Protein AF-A0A7H4P3P5-F1 (afdb_monomer_lite)

Radius of gyration: 12.62 Å; chains: 1; bounding box: 26×15×38 Å

Secondary structure (DSSP, 8-state):
---HHHHHHHHHTS---SSS--HHHHHHHHHHHHHHTT----PPP-------

Foldseek 3Di:
DQDPVNLVVVLVPFQPDPPPGPVVVSVVVVQVVVVVVVDDDDDDDDPPDDDD

pLDDT: mean 81.66, std 14.63, range [44.91, 95.62]

Structure (mmCIF, N/CA/C/O backbone):
data_AF-A0A7H4P3P5-F1
#
_entry.id   AF-A0A7H4P3P5-F1
#
loop_
_atom_site.group_PDB
_atom_site.id
_atom_site.type_symbol
_atom_si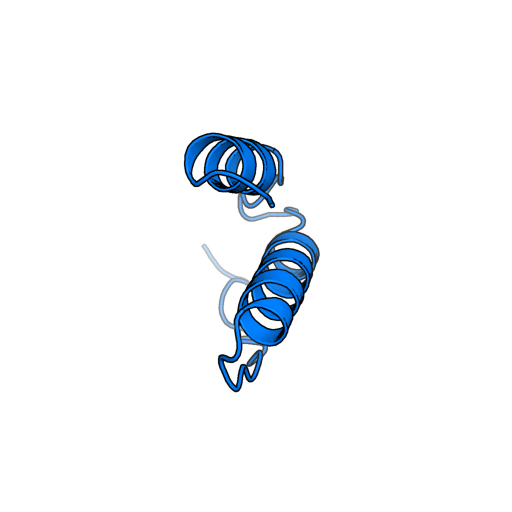te.label_atom_id
_atom_site.label_alt_id
_atom_site.label_comp_id
_atom_site.label_asym_id
_atom_site.label_entity_id
_atom_site.label_seq_id
_atom_site.pdbx_PDB_ins_code
_atom_site.Cartn_x
_atom_site.Cartn_y
_atom_site.Cartn_z
_atom_site.occupancy
_atom_site.B_iso_or_equiv
_atom_site.auth_seq_id
_atom_site.auth_comp_id
_atom_site.auth_asym_id
_atom_site.auth_atom_id
_atom_site.pdbx_PDB_model_num
ATOM 1 N N . MET A 1 1 ? 1.181 1.011 16.756 1.00 62.19 1 MET A N 1
ATOM 2 C CA . MET A 1 1 ? 0.434 2.067 16.044 1.00 62.19 1 MET A CA 1
ATOM 3 C C . MET A 1 1 ? 1.460 2.996 15.434 1.00 62.19 1 MET A C 1
ATOM 5 O O . MET A 1 1 ? 2.185 3.616 16.195 1.00 62.19 1 MET A O 1
ATOM 9 N N . THR A 1 2 ? 1.590 3.013 14.108 1.00 76.31 2 THR A N 1
ATOM 10 C CA . THR A 1 2 ? 2.522 3.916 13.416 1.00 76.31 2 THR A CA 1
ATOM 11 C C . THR A 1 2 ? 1.935 5.322 13.416 1.00 76.31 2 THR A C 1
ATOM 13 O O . THR A 1 2 ? 0.798 5.510 12.985 1.00 76.31 2 THR A O 1
ATOM 16 N N . THR A 1 3 ? 2.677 6.306 13.911 1.00 88.56 3 THR A N 1
ATOM 17 C CA . THR A 1 3 ? 2.256 7.714 13.876 1.00 88.56 3 THR A CA 1
ATOM 18 C C . THR A 1 3 ? 2.384 8.292 12.463 1.00 88.56 3 THR A C 1
ATOM 20 O O . THR A 1 3 ? 3.157 7.797 11.642 1.00 88.56 3 THR A O 1
ATOM 23 N N . THR A 1 4 ? 1.677 9.388 12.169 1.00 89.56 4 THR A N 1
ATOM 24 C CA . THR A 1 4 ? 1.791 10.087 10.874 1.00 89.56 4 THR A CA 1
ATOM 25 C C . THR A 1 4 ? 3.232 10.502 10.561 1.00 89.56 4 THR A C 1
ATOM 27 O O . THR A 1 4 ? 3.658 10.435 9.410 1.00 89.56 4 THR A O 1
ATOM 30 N N . LEU A 1 5 ? 4.007 10.887 11.582 1.00 92.50 5 LEU A N 1
ATOM 31 C CA . LEU A 1 5 ? 5.416 11.251 11.426 1.00 92.50 5 LEU A CA 1
ATOM 32 C C . LEU A 1 5 ? 6.281 10.044 11.035 1.00 92.50 5 LEU A C 1
ATOM 34 O O . LEU A 1 5 ? 7.128 10.160 10.153 1.00 92.50 5 LEU A O 1
ATOM 38 N N . GLU A 1 6 ? 6.071 8.888 11.667 1.00 92.44 6 GLU A N 1
ATOM 39 C CA . GLU A 1 6 ? 6.795 7.653 11.337 1.00 92.44 6 GLU A CA 1
ATOM 40 C C . GLU A 1 6 ? 6.473 7.174 9.921 1.00 92.44 6 GLU A C 1
ATOM 42 O O . GLU A 1 6 ? 7.388 6.835 9.171 1.00 92.44 6 GLU A O 1
ATOM 47 N N . LEU A 1 7 ? 5.197 7.226 9.526 1.00 92.38 7 LEU A N 1
ATOM 48 C CA . LEU A 1 7 ? 4.775 6.909 8.163 1.00 92.38 7 LEU A CA 1
ATOM 49 C C . LEU A 1 7 ? 5.457 7.836 7.149 1.00 92.38 7 LEU A C 1
ATOM 51 O O . LEU A 1 7 ? 6.047 7.362 6.181 1.00 92.38 7 LEU A O 1
ATOM 55 N N . ALA A 1 8 ? 5.431 9.151 7.390 1.00 92.88 8 ALA A N 1
ATOM 56 C CA . ALA A 1 8 ? 6.051 10.128 6.500 1.00 92.88 8 ALA A CA 1
ATOM 57 C C . ALA A 1 8 ? 7.564 9.901 6.357 1.00 92.88 8 ALA A C 1
ATOM 59 O O . ALA A 1 8 ? 8.089 9.924 5.246 1.00 92.88 8 ALA A O 1
ATOM 60 N N . ARG A 1 9 ? 8.268 9.625 7.463 1.00 94.06 9 ARG A N 1
ATOM 61 C CA . ARG A 1 9 ? 9.707 9.317 7.439 1.00 94.06 9 ARG A CA 1
ATOM 62 C C . ARG A 1 9 ? 10.012 8.057 6.634 1.00 94.06 9 ARG A C 1
ATOM 64 O O . ARG A 1 9 ? 10.985 8.055 5.887 1.00 94.06 9 ARG A O 1
ATOM 71 N N . GLN A 1 10 ? 9.191 7.016 6.765 1.00 91.94 10 GLN A N 1
ATOM 72 C CA . GLN A 1 10 ? 9.378 5.778 6.016 1.00 91.94 10 GLN A CA 1
ATOM 73 C C . GLN A 1 10 ? 9.172 5.995 4.512 1.00 91.94 10 GLN A C 1
ATOM 75 O O . GLN A 1 10 ? 9.986 5.535 3.717 1.00 91.94 10 GLN A O 1
ATOM 80 N N . LEU A 1 11 ? 8.133 6.743 4.123 1.00 91.69 11 LEU A N 1
ATOM 81 C CA . LEU A 1 11 ? 7.853 7.066 2.719 1.00 91.69 11 LEU A CA 1
ATOM 82 C C . LEU A 1 11 ? 8.974 7.904 2.085 1.00 91.69 11 LEU A C 1
ATOM 84 O O . LEU A 1 11 ? 9.412 7.601 0.980 1.00 91.69 11 LEU A O 1
ATOM 88 N N . LEU A 1 12 ? 9.485 8.906 2.808 1.00 91.00 12 LEU A N 1
ATOM 89 C CA . LEU A 1 12 ? 10.615 9.733 2.365 1.00 91.00 12 LEU A CA 1
ATOM 90 C C . LEU A 1 12 ? 11.941 8.959 2.270 1.00 91.00 12 LEU A C 1
ATOM 92 O O . LEU A 1 12 ? 12.869 9.426 1.617 1.00 91.00 12 LEU A O 1
ATOM 96 N N . GLY A 1 13 ? 12.048 7.797 2.923 1.00 90.12 13 GLY A N 1
ATOM 97 C CA . GLY A 1 13 ? 13.229 6.935 2.866 1.00 90.12 13 GLY A CA 1
ATOM 98 C C . GLY A 1 13 ? 13.341 6.104 1.584 1.00 90.12 13 GLY A C 1
ATOM 99 O O . GLY A 1 13 ? 14.414 5.567 1.307 1.00 90.12 13 GLY A O 1
ATOM 100 N N . PHE A 1 14 ? 12.272 5.988 0.790 1.00 88.75 14 PHE A N 1
ATOM 101 C CA . PHE A 1 14 ? 12.337 5.295 -0.492 1.00 88.75 14 PHE A CA 1
ATOM 102 C C . PHE A 1 14 ? 12.980 6.182 -1.557 1.00 88.75 14 PHE A C 1
ATOM 104 O O . PHE A 1 14 ? 12.585 7.328 -1.762 1.00 88.75 14 PHE A O 1
ATOM 111 N N . ASN A 1 15 ? 13.933 5.625 -2.305 1.00 81.81 15 ASN A N 1
ATOM 112 C CA . ASN A 1 15 ? 14.436 6.278 -3.507 1.00 81.81 15 ASN A CA 1
ATOM 113 C C . ASN A 1 15 ? 13.374 6.196 -4.614 1.00 81.81 15 ASN A C 1
ATOM 115 O O . ASN A 1 15 ? 13.312 5.198 -5.318 1.0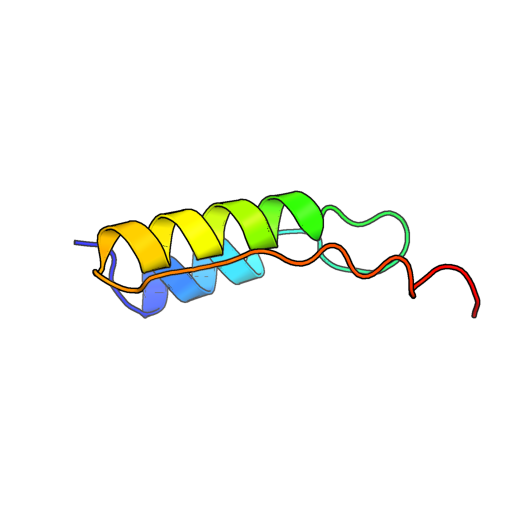0 81.81 15 ASN A O 1
ATOM 119 N N . THR A 1 16 ? 12.537 7.217 -4.777 1.00 79.00 16 THR A N 1
ATOM 120 C CA . THR A 1 16 ? 11.498 7.266 -5.825 1.00 79.00 16 THR A CA 1
ATOM 121 C C . THR A 1 16 ? 11.862 8.196 -6.989 1.00 79.00 16 THR A C 1
ATOM 123 O O . THR A 1 16 ? 10.984 8.613 -7.739 1.00 79.00 16 THR A O 1
ATOM 126 N N . ILE A 1 17 ? 13.140 8.565 -7.139 1.00 78.50 17 ILE A N 1
ATOM 127 C CA . ILE A 1 17 ? 13.607 9.404 -8.252 1.00 78.50 17 ILE A CA 1
ATOM 128 C C . ILE A 1 17 ? 13.735 8.544 -9.516 1.00 78.50 17 ILE A C 1
ATOM 130 O O . ILE A 1 17 ? 14.386 7.504 -9.508 1.00 78.50 17 ILE A O 1
ATOM 134 N N . ASN A 1 18 ? 13.139 8.986 -10.620 1.00 62.81 18 ASN A N 1
ATOM 135 C CA . ASN A 1 18 ? 13.194 8.297 -11.909 1.00 62.81 18 ASN A CA 1
ATOM 136 C C . ASN A 1 18 ? 14.353 8.817 -12.794 1.00 62.81 18 ASN A C 1
ATOM 138 O O . ASN A 1 18 ? 14.418 10.036 -12.962 1.00 62.81 18 ASN A O 1
ATOM 142 N N . PRO A 1 19 ? 15.172 7.981 -13.476 1.00 61.28 19 PRO A N 1
ATOM 143 C CA . PRO A 1 19 ? 15.508 6.563 -13.249 1.00 61.28 19 PRO A CA 1
ATOM 144 C C . PRO A 1 19 ? 16.992 6.288 -12.863 1.00 61.28 19 PRO A C 1
ATOM 146 O O . PRO A 1 19 ? 17.874 7.066 -13.235 1.00 61.28 19 PRO A O 1
ATOM 149 N N . PRO A 1 20 ? 17.291 5.130 -12.212 1.00 62.97 20 PRO A N 1
ATOM 150 C 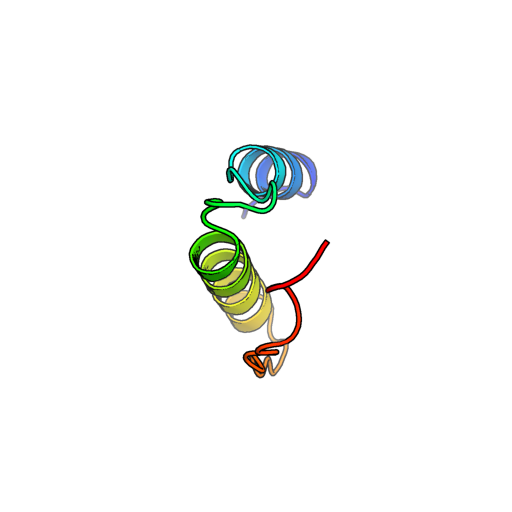CA . PRO A 1 20 ? 16.358 4.073 -11.808 1.00 62.97 20 PRO A CA 1
ATOM 151 C C . PRO A 1 20 ? 16.049 4.128 -10.296 1.00 62.97 20 PRO A C 1
ATOM 153 O O . PRO A 1 20 ? 16.900 3.811 -9.464 1.00 62.97 20 PRO A O 1
ATOM 156 N N . GLY A 1 21 ? 14.825 4.522 -9.936 1.00 72.06 21 GLY A N 1
ATOM 157 C CA . GLY A 1 21 ? 14.319 4.512 -8.556 1.00 72.06 21 GLY A CA 1
ATOM 158 C C . GLY A 1 21 ? 13.516 3.250 -8.211 1.00 72.06 21 GLY A C 1
ATOM 159 O O . GLY A 1 21 ? 13.093 2.498 -9.085 1.00 72.06 21 GLY A O 1
ATOM 160 N N . SER A 1 22 ? 13.256 3.048 -6.922 1.00 78.50 22 SER A N 1
ATOM 161 C CA . SER A 1 22 ? 12.489 1.957 -6.299 1.00 78.50 22 SER A CA 1
ATOM 162 C C . SER A 1 22 ? 11.030 2.346 -6.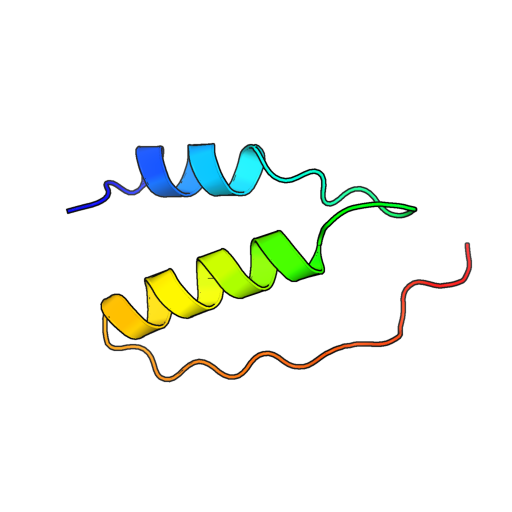003 1.00 78.50 22 SER A C 1
ATOM 164 O O . SER A 1 22 ? 10.476 1.991 -4.960 1.00 78.50 22 SER A O 1
ATOM 166 N N . GLU A 1 23 ? 10.382 3.085 -6.908 1.00 83.06 23 GLU A N 1
ATOM 167 C CA . GLU A 1 23 ? 9.001 3.570 -6.727 1.00 83.06 23 GLU A CA 1
ATOM 168 C C . GLU A 1 23 ? 8.005 2.430 -6.437 1.00 83.06 23 GLU A C 1
ATOM 170 O O . GLU A 1 23 ? 7.119 2.565 -5.592 1.00 83.06 23 GLU A O 1
ATOM 175 N N . ALA A 1 24 ? 8.194 1.269 -7.071 1.00 85.94 24 ALA A N 1
ATOM 176 C CA . ALA A 1 24 ? 7.343 0.097 -6.870 1.00 85.94 24 ALA A CA 1
ATOM 177 C C . ALA A 1 24 ? 7.342 -0.412 -5.415 1.00 85.94 24 ALA A C 1
ATOM 179 O O . ALA A 1 24 ? 6.296 -0.830 -4.913 1.00 85.94 24 ALA A O 1
ATOM 180 N N . ASP A 1 25 ? 8.484 -0.353 -4.727 1.00 86.56 25 ASP A N 1
ATOM 181 C CA . ASP A 1 25 ? 8.595 -0.818 -3.343 1.00 86.56 25 ASP A CA 1
ATOM 182 C C . ASP A 1 25 ? 7.946 0.167 -2.364 1.00 86.56 25 ASP A C 1
ATOM 184 O O . ASP A 1 25 ? 7.246 -0.262 -1.444 1.00 86.56 25 ASP A O 1
ATOM 188 N N . CYS A 1 26 ? 8.081 1.474 -2.620 1.00 89.75 26 CYS A N 1
ATOM 189 C CA . CYS A 1 26 ? 7.375 2.518 -1.871 1.00 89.75 26 CYS A CA 1
ATOM 190 C C . CYS A 1 26 ? 5.855 2.329 -1.958 1.00 89.75 26 CYS A C 1
ATOM 192 O O . CYS A 1 26 ? 5.151 2.290 -0.945 1.00 89.75 26 CYS A O 1
ATOM 194 N N . MET A 1 27 ? 5.350 2.126 -3.179 1.00 89.56 27 MET A N 1
ATOM 195 C CA . MET A 1 27 ? 3.921 1.944 -3.425 1.00 89.56 27 MET A CA 1
ATOM 196 C C . MET A 1 27 ? 3.364 0.681 -2.767 1.00 89.56 27 MET A C 1
ATOM 198 O O . MET A 1 27 ? 2.241 0.705 -2.260 1.00 89.56 27 MET A O 1
ATOM 202 N N . ARG A 1 28 ? 4.136 -0.411 -2.742 1.00 90.31 28 ARG A N 1
ATOM 203 C CA . ARG A 1 28 ? 3.731 -1.648 -2.065 1.00 90.31 28 ARG A CA 1
ATOM 204 C C . ARG A 1 28 ? 3.658 -1.466 -0.552 1.00 90.31 28 ARG A C 1
ATOM 206 O O . ARG A 1 28 ? 2.627 -1.785 0.030 1.00 90.31 28 ARG A O 1
ATOM 213 N N . TYR A 1 29 ? 4.688 -0.877 0.059 1.00 91.62 29 TYR A N 1
ATOM 214 C CA . TYR A 1 29 ? 4.680 -0.580 1.494 1.00 91.62 29 TYR A CA 1
ATOM 215 C C . TYR A 1 29 ? 3.464 0.269 1.891 1.00 91.62 29 TYR A C 1
ATOM 217 O O . TYR A 1 29 ? 2.774 -0.027 2.868 1.00 91.62 29 TYR A O 1
ATOM 225 N N . PHE A 1 30 ? 3.170 1.313 1.113 1.00 92.50 30 PHE A N 1
ATOM 226 C CA . PHE A 1 30 ? 2.064 2.206 1.429 1.00 92.50 30 PHE A CA 1
ATOM 227 C C . PHE A 1 30 ? 0.693 1.537 1.263 1.00 92.50 30 PHE A C 1
ATOM 229 O O . PHE A 1 30 ? -0.202 1.755 2.081 1.00 92.50 30 PHE A O 1
ATOM 236 N N . ALA A 1 31 ? 0.529 0.685 0.248 1.00 93.50 31 ALA A N 1
ATOM 237 C CA . ALA A 1 31 ? -0.696 -0.083 0.061 1.00 93.50 31 ALA A CA 1
ATOM 238 C C . ALA A 1 31 ? -0.962 -1.042 1.229 1.00 93.50 31 ALA A C 1
ATOM 240 O O . ALA A 1 31 ? -2.093 -1.108 1.711 1.00 93.50 31 ALA A O 1
ATOM 241 N N . ASP A 1 32 ? 0.069 -1.729 1.725 1.00 92.81 32 ASP A N 1
ATOM 242 C CA . ASP A 1 32 ? -0.048 -2.623 2.881 1.00 92.81 32 ASP A CA 1
ATOM 243 C C . ASP A 1 32 ? -0.429 -1.853 4.149 1.00 92.81 32 ASP A C 1
ATOM 245 O O . ASP A 1 32 ? -1.323 -2.273 4.888 1.00 92.81 32 ASP A O 1
ATOM 249 N N . TRP A 1 33 ? 0.181 -0.682 4.368 1.00 94.00 33 TRP A N 1
ATOM 250 C CA . TRP A 1 33 ? -0.174 0.190 5.486 1.00 94.00 33 TRP A CA 1
ATOM 251 C C . TRP A 1 33 ? -1.642 0.631 5.416 1.00 94.00 33 TRP A C 1
ATOM 253 O O . TRP A 1 33 ? -2.365 0.552 6.406 1.00 94.00 33 TRP A O 1
ATOM 263 N N . LEU A 1 34 ? -2.121 1.050 4.245 1.00 93.88 34 LEU A N 1
ATOM 264 C CA . LEU A 1 34 ? -3.514 1.455 4.047 1.00 93.88 34 LEU A CA 1
ATOM 265 C C . LEU A 1 34 ? -4.494 0.284 4.231 1.00 93.88 34 LEU A C 1
ATOM 267 O O . LEU A 1 34 ? -5.514 0.450 4.902 1.00 93.88 34 LEU A O 1
ATOM 271 N N . ASN A 1 35 ? -4.1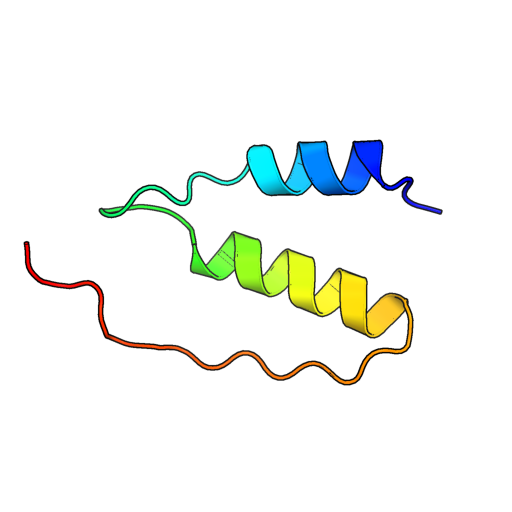71 -0.904 3.712 1.00 94.88 35 ASN A N 1
ATOM 272 C CA . ASN A 1 35 ? -4.971 -2.114 3.928 1.00 94.88 35 ASN A CA 1
ATOM 273 C C . ASN A 1 35 ? -5.081 -2.451 5.423 1.00 94.88 35 ASN A C 1
ATOM 275 O O . ASN A 1 35 ? -6.173 -2.736 5.914 1.00 94.88 35 ASN A O 1
ATOM 279 N N . ALA A 1 36 ? -3.979 -2.340 6.173 1.00 92.19 36 ALA A N 1
ATOM 280 C CA . ALA A 1 36 ? -3.971 -2.553 7.621 1.00 92.19 36 ALA A CA 1
ATOM 281 C C . ALA A 1 36 ? -4.822 -1.528 8.397 1.00 92.19 36 ALA A C 1
ATOM 283 O O . ALA A 1 36 ? -5.263 -1.813 9.508 1.00 92.19 36 ALA A O 1
ATOM 284 N N . ASN A 1 37 ? -5.088 -0.358 7.809 1.00 92.50 37 ASN A N 1
ATOM 285 C CA . ASN A 1 37 ? -5.954 0.681 8.371 1.00 92.50 37 ASN A CA 1
ATOM 286 C C . ASN A 1 37 ? -7.406 0.615 7.850 1.00 92.50 37 ASN A C 1
ATOM 288 O O . ASN A 1 37 ? -8.189 1.528 8.104 1.00 92.50 37 ASN A O 1
ATOM 292 N N . GLY A 1 38 ? -7.787 -0.459 7.146 1.00 95.62 38 GLY A N 1
ATOM 293 C CA . GLY A 1 38 ? -9.169 -0.712 6.721 1.00 95.62 38 GLY A CA 1
ATOM 294 C C . GLY A 1 38 ? -9.552 -0.127 5.359 1.00 95.62 38 GLY A C 1
ATOM 295 O O . GLY A 1 38 ? -10.728 -0.153 4.995 1.00 95.62 38 GLY A O 1
ATOM 296 N N . PHE A 1 39 ? -8.589 0.381 4.586 1.00 95.62 39 PHE A N 1
ATOM 297 C CA . PHE A 1 39 ? -8.833 0.828 3.214 1.00 95.62 39 PHE A CA 1
ATOM 298 C C . PHE A 1 39 ? -8.718 -0.338 2.231 1.00 95.62 39 PHE A C 1
ATOM 300 O O . PHE A 1 39 ? -7.800 -1.142 2.322 1.00 95.62 39 PHE A O 1
ATOM 307 N N . ALA A 1 40 ? -9.602 -0.400 1.235 1.00 94.19 40 ALA A N 1
ATOM 308 C CA . ALA A 1 40 ? -9.452 -1.332 0.120 1.00 94.19 40 ALA A CA 1
ATOM 309 C C . ALA A 1 40 ? -8.541 -0.717 -0.955 1.00 94.19 40 ALA A C 1
ATOM 311 O O . ALA A 1 40 ? -8.972 0.154 -1.715 1.00 94.19 40 ALA A O 1
ATOM 312 N N . VAL A 1 41 ? -7.284 -1.161 -1.030 1.00 93.44 41 VAL A N 1
ATOM 313 C CA . VAL A 1 41 ? -6.292 -0.597 -1.959 1.00 93.44 41 VAL A CA 1
ATOM 314 C C . VAL A 1 41 ? -6.069 -1.490 -3.174 1.00 93.44 41 VAL A C 1
ATOM 316 O O . VAL A 1 41 ? -5.968 -2.710 -3.076 1.00 93.44 41 VAL A O 1
ATOM 319 N N . ARG A 1 42 ? -5.938 -0.866 -4.350 1.00 88.81 42 ARG A N 1
ATOM 320 C CA . ARG A 1 42 ? -5.497 -1.522 -5.587 1.00 88.81 42 ARG A CA 1
ATOM 321 C C . ARG A 1 42 ? -4.332 -0.752 -6.194 1.00 88.81 42 ARG A C 1
ATOM 323 O O . ARG A 1 42 ? -4.519 0.363 -6.676 1.00 88.81 42 ARG A O 1
ATOM 330 N N . CYS A 1 43 ? -3.153 -1.363 -6.239 1.00 82.62 43 CYS A N 1
ATOM 331 C CA . CYS A 1 43 ? -2.024 -0.815 -6.986 1.00 82.62 43 CYS A CA 1
ATOM 332 C C . CYS A 1 43 ? -2.260 -1.003 -8.490 1.00 82.62 43 CYS A C 1
ATOM 334 O O . CYS A 1 43 ? -2.480 -2.121 -8.958 1.00 82.62 43 CYS A O 1
ATOM 336 N N . ARG A 1 44 ? -2.195 0.085 -9.263 1.00 80.44 44 ARG A N 1
ATOM 337 C CA . ARG A 1 44 ? -2.055 0.008 -10.721 1.00 80.44 44 ARG A CA 1
ATOM 338 C C . ARG A 1 44 ? -0.617 0.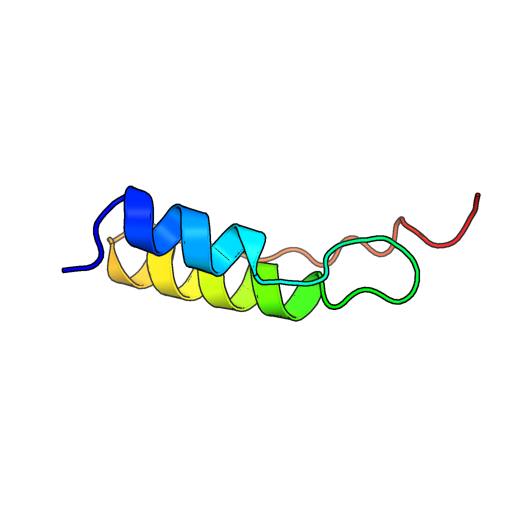308 -11.083 1.00 80.44 44 ARG A C 1
ATOM 340 O O . ARG A 1 44 ? -0.098 1.359 -10.727 1.00 80.44 44 ARG A O 1
ATOM 347 N N . HIS A 1 45 ? -0.005 -0.599 -11.829 1.00 70.19 45 HIS A N 1
ATOM 348 C CA . HIS A 1 45 ? 1.255 -0.309 -12.485 1.00 70.19 45 HIS A CA 1
ATOM 349 C C . HIS A 1 45 ? 0.979 0.628 -13.670 1.00 70.19 45 HIS A C 1
ATOM 351 O O . HIS A 1 45 ? 0.225 0.272 -14.576 1.00 70.19 45 HIS A O 1
ATOM 357 N N . SER A 1 46 ? 1.540 1.836 -13.645 1.00 62.44 46 SER A N 1
ATOM 358 C CA . SER A 1 46 ? 1.525 2.753 -14.786 1.00 62.44 46 SER A CA 1
ATOM 359 C C . SER A 1 46 ? 2.878 2.658 -15.480 1.00 62.44 46 SER A C 1
ATOM 361 O O . SER A 1 46 ? 3.874 3.140 -14.957 1.00 62.44 46 SER A O 1
ATOM 363 N N . ALA A 1 47 ? 2.925 2.057 -16.669 1.00 56.72 47 ALA A N 1
ATOM 364 C CA . ALA A 1 47 ? 4.152 1.913 -17.462 1.00 56.72 47 ALA A CA 1
ATOM 365 C C . ALA A 1 47 ? 4.622 3.236 -18.118 1.00 56.72 47 ALA A C 1
ATOM 367 O O . ALA A 1 47 ? 5.306 3.223 -19.137 1.00 56.72 47 ALA A O 1
ATOM 368 N N . ARG A 1 48 ? 4.222 4.398 -17.587 1.00 57.03 48 ARG A N 1
ATOM 369 C CA . ARG A 1 48 ? 4.453 5.715 -18.197 1.00 57.03 48 ARG A CA 1
ATOM 370 C C . ARG A 1 48 ? 5.493 6.542 -17.447 1.00 57.03 48 ARG A C 1
ATOM 372 O O . ARG A 1 48 ? 5.197 7.669 -17.080 1.00 57.03 48 ARG A O 1
ATOM 379 N N . VAL A 1 49 ? 6.711 6.032 -17.268 1.00 56.44 49 VAL A N 1
ATOM 380 C CA . VAL A 1 49 ? 7.868 6.930 -17.074 1.00 56.44 49 VAL A CA 1
ATOM 381 C C . VAL A 1 49 ? 9.157 6.369 -17.692 1.00 56.44 49 VAL A C 1
ATOM 383 O O . VAL A 1 49 ? 10.205 6.306 -17.062 1.00 56.44 49 VAL A O 1
ATOM 386 N N . ALA A 1 50 ? 9.097 5.978 -18.964 1.00 48.06 50 ALA A N 1
ATOM 387 C CA . ALA A 1 50 ? 10.287 5.828 -19.800 1.00 48.06 50 ALA A CA 1
ATOM 388 C C . ALA A 1 50 ? 10.171 6.805 -20.974 1.00 48.06 50 ALA A C 1
ATOM 390 O O . ALA A 1 50 ? 9.602 6.441 -21.996 1.00 48.06 50 ALA A O 1
ATOM 391 N N . ALA A 1 51 ? 10.603 8.053 -20.765 1.00 45.53 51 ALA A N 1
ATOM 392 C CA . ALA A 1 51 ? 11.052 9.026 -21.775 1.00 45.53 51 ALA A CA 1
ATOM 393 C C . ALA A 1 51 ? 10.865 10.455 -21.243 1.00 45.53 51 ALA A C 1
ATOM 395 O O . ALA A 1 51 ? 9.803 11.054 -21.416 1.00 45.53 51 ALA A O 1
ATOM 396 N N . ILE A 1 52 ? 11.912 10.988 -20.617 1.00 44.91 52 ILE A N 1
ATOM 397 C CA . ILE A 1 52 ? 12.426 12.325 -20.937 1.00 44.91 52 ILE A CA 1
ATOM 398 C C . ILE A 1 52 ? 13.923 12.135 -21.157 1.00 44.91 52 ILE A C 1
ATOM 400 O O . ILE A 1 52 ? 14.521 11.414 -20.326 1.00 44.91 52 ILE A O 1
#

Sequence (52 aa):
MTTTLELARQLLGFNTINPPGSEADCMRYFADWLNANGFAVRCRHSARVAAI

Organism: NCBI:txid2058152